Protein AF-C5M0J7-F1 (afdb_monomer_lite)

Radius of gyration: 21.16 Å; chains: 1; bounding box: 57×28×59 Å

pLDDT: mean 88.26, std 11.19, range [41.38, 97.56]

Foldseek 3Di:
DVPDDAPQFADPVNLVVLLVLLVVLEDPAAAEAQPDLAFLLRVLVCLCPSDPPDALSSSLSNNCVRHDVVVSCVLCPPPDDFHRGRVSSVVVSVSSSVSSNVRGLDPSSLVSLVVCQQPQAADPPHDPVRSLVSNVVSCVRCVSSVHDDFPLNSLVSSLVRYPDPVVNVVSVVVSPDPVDDRD

Secondary structure (DSSP, 8-state):
-TTS--TTBPPHHHHHHHHHHHHHT--SS-B-GGG-SS-HHHHHHHHHHTTTTS-HHHHHHHHHHSB-HHHHHHHTTT-PPPPSBHHHHHHHHHHHHHHHHHHHSSHHHHHHHHHHHHT----TT--HHHHHHHHHHHHHHHHHTT----HHHHHHHHHHH-S-HHHHHHHHHHHS-TTS---

Structure (mmCIF, N/CA/C/O backbone):
data_AF-C5M0J7-F1
#
_entry.id   AF-C5M0J7-F1
#
loop_
_atom_site.group_PDB
_atom_site.id
_atom_site.type_symbol
_atom_site.label_atom_id
_atom_site.label_alt_id
_atom_site.label_comp_id
_atom_site.label_asym_id
_atom_site.label_entity_id
_atom_site.label_seq_id
_atom_site.pdbx_PDB_ins_code
_atom_site.Cartn_x
_atom_site.Cartn_y
_atom_site.Cartn_z
_atom_site.occupancy
_atom_site.B_iso_or_equiv
_atom_site.auth_seq_id
_atom_site.auth_comp_id
_atom_site.auth_asym_id
_atom_site.auth_atom_id
_atom_site.pdbx_PDB_model_num
ATOM 1 N N . CYS A 1 1 ? 15.157 0.452 -27.454 1.00 51.25 1 CYS A N 1
ATOM 2 C CA . CYS A 1 1 ? 14.884 -0.564 -26.428 1.00 51.25 1 CYS A CA 1
ATOM 3 C C . CYS A 1 1 ? 15.416 -1.893 -26.930 1.00 51.25 1 CYS A C 1
ATOM 5 O O . CYS A 1 1 ? 14.940 -2.308 -27.979 1.00 51.25 1 CYS A O 1
ATOM 7 N N . LYS A 1 2 ? 16.475 -2.407 -26.270 1.00 53.19 2 LYS A N 1
ATOM 8 C CA . LYS A 1 2 ? 17.449 -3.490 -26.601 1.00 53.19 2 LYS A CA 1
ATOM 9 C C . LYS A 1 2 ? 17.877 -3.719 -28.073 1.00 53.19 2 LYS A C 1
ATOM 11 O O . LYS A 1 2 ? 19.031 -4.051 -28.289 1.00 53.19 2 LYS A O 1
ATOM 16 N N . SER A 1 3 ? 17.039 -3.456 -29.072 1.00 52.75 3 SER A N 1
ATOM 17 C CA . SER A 1 3 ? 17.337 -3.635 -30.503 1.00 52.75 3 SER A CA 1
ATOM 18 C C . SER A 1 3 ? 16.570 -2.708 -31.469 1.00 52.75 3 SER A C 1
ATOM 20 O O . SER A 1 3 ? 16.829 -2.748 -32.666 1.00 52.75 3 SER A O 1
ATOM 22 N N . LYS A 1 4 ? 15.658 -1.836 -31.000 1.00 52.03 4 LYS A N 1
ATOM 23 C CA . LYS A 1 4 ? 14.956 -0.845 -31.854 1.00 52.03 4 LYS A CA 1
ATOM 24 C C . LYS A 1 4 ? 15.119 0.598 -31.359 1.00 52.03 4 LYS A C 1
ATOM 26 O O . LYS A 1 4 ? 15.189 0.796 -30.137 1.00 52.03 4 LYS A O 1
ATOM 31 N N . PRO A 1 5 ? 15.146 1.612 -32.249 1.00 55.34 5 PRO A N 1
ATOM 32 C CA . PRO A 1 5 ? 15.083 3.013 -31.843 1.00 55.34 5 PRO A CA 1
ATOM 33 C C . PRO A 1 5 ? 13.805 3.242 -31.029 1.00 55.34 5 PRO A C 1
ATOM 35 O O . PRO A 1 5 ? 12.693 3.026 -31.501 1.00 55.34 5 PRO A O 1
ATOM 38 N N . CYS A 1 6 ? 13.983 3.601 -29.758 1.00 64.50 6 CYS A N 1
ATOM 39 C CA . CYS A 1 6 ? 12.882 3.893 -28.849 1.00 64.50 6 CYS A CA 1
ATOM 40 C C . CYS A 1 6 ? 12.667 5.399 -28.866 1.00 64.50 6 CYS A C 1
ATOM 42 O O . CYS A 1 6 ? 13.540 6.126 -28.395 1.00 64.50 6 CYS A O 1
ATOM 44 N N . LYS A 1 7 ? 11.520 5.856 -29.379 1.00 63.78 7 LYS A N 1
ATOM 45 C CA . LYS A 1 7 ? 11.122 7.271 -29.289 1.00 63.78 7 LYS A CA 1
ATOM 46 C C . LYS A 1 7 ? 11.031 7.751 -27.829 1.00 63.78 7 LYS A C 1
ATOM 48 O O . LYS A 1 7 ? 11.205 8.930 -27.575 1.00 63.78 7 LYS A O 1
ATOM 53 N N . SER A 1 8 ? 10.864 6.821 -26.885 1.00 78.62 8 SER A N 1
ATOM 54 C CA . SER A 1 8 ? 10.755 7.064 -25.439 1.00 78.62 8 SER A CA 1
ATOM 55 C C . SER A 1 8 ? 12.051 6.770 -24.662 1.00 78.62 8 SER A C 1
ATOM 57 O O . SER A 1 8 ? 12.004 6.339 -23.509 1.00 78.62 8 SER A O 1
ATOM 59 N N . LYS A 1 9 ? 13.225 6.902 -25.296 1.00 89.06 9 LYS A N 1
ATOM 60 C CA . LYS A 1 9 ? 14.520 6.685 -24.628 1.00 89.06 9 LYS A CA 1
ATOM 61 C C . LYS A 1 9 ? 14.746 7.765 -23.565 1.00 89.06 9 LYS A C 1
ATOM 63 O O . LYS A 1 9 ? 14.592 8.943 -23.854 1.00 89.06 9 LYS A O 1
ATOM 68 N N . ILE A 1 10 ? 15.177 7.354 -22.377 1.00 91.44 10 ILE A N 1
ATOM 69 C CA . ILE A 1 10 ? 15.497 8.271 -21.277 1.00 91.44 10 ILE A CA 1
ATOM 70 C C . ILE A 1 10 ? 16.943 8.749 -21.461 1.00 91.44 10 ILE A C 1
ATOM 72 O O . ILE A 1 10 ? 17.852 7.923 -21.638 1.00 91.44 10 ILE A O 1
ATOM 76 N N . SER A 1 11 ? 17.170 10.065 -21.453 1.00 92.00 11 SER A N 1
ATOM 77 C CA . SER A 1 11 ? 18.530 10.611 -21.452 1.00 92.00 11 SER A CA 1
ATOM 78 C C . SER A 1 11 ? 19.195 10.399 -20.086 1.00 92.00 11 SER A C 1
ATOM 80 O O . SER A 1 11 ? 18.522 10.167 -19.085 1.00 92.00 11 SER A O 1
ATOM 82 N N . MET A 1 12 ? 20.528 10.465 -20.013 1.00 91.31 12 MET A N 1
ATOM 83 C CA . MET A 1 12 ? 21.206 10.340 -18.713 1.00 91.31 12 MET A CA 1
ATOM 84 C C . MET A 1 12 ? 20.784 11.460 -17.756 1.00 91.31 12 MET A C 1
ATOM 86 O O . MET A 1 12 ? 20.487 11.203 -16.598 1.00 91.31 12 MET A O 1
ATOM 90 N N . LYS A 1 13 ? 20.656 12.679 -18.290 1.00 93.88 13 LYS A N 1
ATOM 91 C CA . LYS A 1 13 ? 20.215 13.852 -17.540 1.00 93.88 13 LYS A CA 1
ATOM 92 C C . LYS A 1 13 ? 18.818 13.655 -16.947 1.00 93.88 13 LYS A C 1
ATOM 94 O O . LYS A 1 13 ? 18.628 13.930 -15.769 1.00 93.88 13 LYS A O 1
ATOM 99 N N . ASP A 1 14 ? 17.864 13.158 -17.734 1.00 93.56 14 ASP A N 1
ATOM 100 C CA . ASP A 1 14 ? 16.489 12.946 -17.254 1.00 93.56 14 ASP A CA 1
ATOM 101 C C . ASP A 1 14 ? 16.439 11.848 -16.187 1.00 93.56 14 ASP A C 1
ATOM 103 O O . ASP A 1 14 ? 15.729 11.973 -15.191 1.00 93.56 14 ASP A O 1
ATOM 107 N N . TYR A 1 15 ? 17.245 10.797 -16.357 1.00 94.69 15 TYR A N 1
ATOM 108 C CA . TYR A 1 15 ? 17.377 9.740 -15.361 1.00 94.69 15 TYR A CA 1
ATOM 109 C C . TYR A 1 15 ? 17.960 10.260 -14.038 1.00 94.69 15 TYR A C 1
ATOM 111 O O . TYR A 1 15 ? 17.441 9.943 -12.968 1.00 94.69 15 TYR A O 1
ATOM 119 N N . ASP A 1 16 ? 19.004 11.088 -14.099 1.00 95.38 16 ASP A N 1
ATOM 120 C CA . ASP A 1 16 ? 19.623 11.684 -12.913 1.00 95.38 16 ASP A CA 1
ATOM 121 C C . ASP A 1 16 ? 18.649 12.633 -12.196 1.00 95.38 16 ASP A C 1
ATOM 123 O O . ASP A 1 16 ? 18.575 12.637 -10.966 1.00 95.38 16 ASP A O 1
ATOM 127 N N . VAL A 1 17 ? 17.842 13.393 -12.947 1.00 94.69 17 VAL A N 1
ATOM 128 C CA . VAL A 1 17 ? 16.758 14.221 -12.394 1.00 94.69 17 VAL A CA 1
ATOM 129 C C . VAL A 1 17 ? 15.730 13.353 -11.666 1.00 94.69 17 VAL A C 1
ATOM 131 O O . VAL A 1 17 ? 15.442 13.621 -10.499 1.00 94.69 17 VAL A O 1
ATOM 134 N N . ALA A 1 18 ? 15.234 12.286 -12.299 1.00 94.38 18 ALA A N 1
ATOM 135 C CA . ALA A 1 18 ? 14.291 11.354 -11.680 1.00 94.38 18 ALA A CA 1
ATOM 136 C C . ALA A 1 18 ? 14.869 10.718 -10.402 1.00 94.38 18 ALA A C 1
ATOM 138 O O . ALA A 1 18 ? 14.205 10.665 -9.367 1.00 94.38 18 ALA A O 1
ATOM 139 N N . SER A 1 19 ? 16.137 10.299 -10.434 1.00 94.31 19 SER A N 1
ATOM 140 C CA . SER A 1 19 ? 16.831 9.733 -9.272 1.00 94.31 19 SER A CA 1
ATOM 141 C C . SER A 1 19 ? 16.971 10.742 -8.129 1.00 94.31 19 SER A C 1
ATOM 143 O O . SER A 1 19 ? 16.778 10.394 -6.962 1.00 94.31 19 SER A O 1
ATOM 145 N N . ASN A 1 20 ? 17.285 12.000 -8.436 1.00 94.12 20 ASN A N 1
ATOM 146 C CA . ASN A 1 20 ? 17.393 13.058 -7.434 1.00 94.12 20 ASN A CA 1
ATOM 147 C C . ASN A 1 20 ? 16.041 13.380 -6.788 1.00 94.12 20 ASN A C 1
ATOM 149 O O . ASN A 1 20 ? 15.985 13.578 -5.575 1.00 94.12 20 ASN A O 1
ATOM 153 N N . ILE A 1 21 ? 14.961 13.409 -7.575 1.00 93.19 21 ILE A N 1
ATOM 154 C CA . ILE A 1 21 ? 13.598 13.605 -7.062 1.00 93.19 21 ILE A CA 1
ATOM 155 C C . ILE A 1 21 ? 13.218 12.446 -6.138 1.00 93.19 21 ILE A C 1
ATOM 157 O O . ILE A 1 21 ? 12.836 12.682 -4.995 1.00 93.19 21 ILE A O 1
ATOM 161 N N . ALA A 1 22 ? 13.403 11.204 -6.595 1.00 92.31 22 ALA A N 1
ATOM 162 C CA . ALA A 1 22 ? 13.120 10.009 -5.803 1.00 92.31 22 ALA A CA 1
ATOM 163 C C . ALA A 1 22 ? 13.833 10.030 -4.439 1.00 92.31 22 ALA A C 1
ATOM 165 O O . ALA A 1 22 ? 13.214 9.728 -3.420 1.00 92.31 22 ALA A O 1
ATOM 166 N N . THR A 1 23 ? 15.096 10.470 -4.419 1.00 88.94 23 THR A N 1
ATOM 167 C CA . THR A 1 23 ? 15.929 10.496 -3.203 1.00 88.94 23 THR A CA 1
ATOM 168 C C . THR A 1 23 ? 15.490 11.562 -2.205 1.00 88.94 23 THR A C 1
ATOM 170 O O . THR A 1 23 ? 15.594 11.354 -1.000 1.00 88.94 23 THR A O 1
ATOM 173 N N . LYS A 1 24 ? 15.008 12.714 -2.682 1.00 88.00 24 LYS A N 1
ATOM 174 C CA . LYS A 1 24 ? 14.600 13.830 -1.814 1.00 88.00 24 LYS A CA 1
ATOM 175 C C . LYS A 1 24 ? 13.236 13.616 -1.161 1.00 88.00 24 LYS A C 1
ATOM 177 O O . LYS A 1 24 ? 13.007 14.145 -0.080 1.00 88.00 24 LYS A O 1
ATOM 182 N N . SER A 1 25 ? 12.354 12.852 -1.796 1.00 82.12 25 SER A N 1
ATOM 183 C CA . SER A 1 25 ? 10.976 12.645 -1.338 1.00 82.12 25 SER A CA 1
ATOM 184 C C . SER A 1 25 ? 10.814 11.386 -0.479 1.00 82.12 25 SER A C 1
ATOM 186 O O . SER A 1 25 ? 9.813 10.691 -0.612 1.00 82.12 25 SER A O 1
ATOM 188 N N . SER A 1 26 ? 11.791 11.029 0.359 1.00 76.62 26 SER A N 1
ATOM 189 C CA . SER A 1 26 ? 11.742 9.783 1.141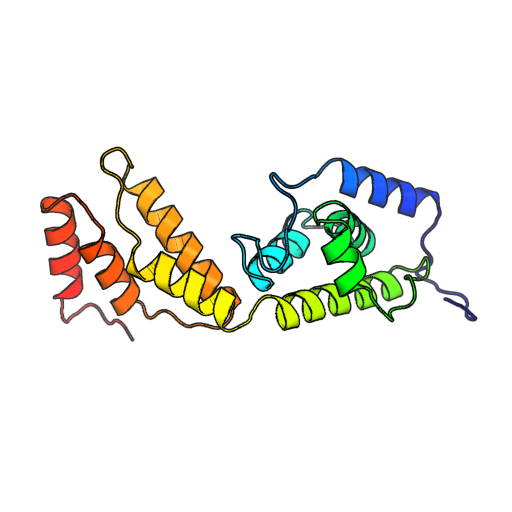 1.00 76.62 26 SER A CA 1
ATOM 190 C C . SER A 1 26 ? 10.516 9.703 2.058 1.00 76.62 26 SER A C 1
ATOM 192 O O . SER A 1 26 ? 10.142 10.679 2.706 1.00 76.62 26 SER A O 1
ATOM 194 N N . SER A 1 27 ? 9.932 8.512 2.143 1.00 79.06 27 SER A N 1
ATOM 195 C CA . SER A 1 27 ? 8.909 8.149 3.120 1.00 79.06 27 SER A CA 1
ATOM 196 C C . SER A 1 27 ? 9.428 8.251 4.557 1.00 79.06 27 SER A C 1
ATOM 198 O O . SER A 1 27 ? 10.633 8.225 4.814 1.00 79.06 27 SER A O 1
ATOM 200 N N . THR A 1 28 ? 8.500 8.337 5.511 1.00 78.62 28 THR A N 1
ATOM 201 C CA . THR A 1 28 ? 8.816 8.360 6.947 1.00 78.62 28 THR A CA 1
ATOM 202 C C . THR A 1 28 ? 9.481 7.062 7.416 1.00 78.62 28 THR A C 1
ATOM 204 O O . THR A 1 28 ? 10.306 7.092 8.326 1.00 78.62 28 THR A O 1
ATOM 207 N N . SER A 1 29 ? 9.149 5.928 6.794 1.00 87.62 29 SER A N 1
ATOM 208 C CA . SER A 1 29 ? 9.723 4.620 7.103 1.00 87.62 29 SER A CA 1
ATOM 209 C C . SER A 1 29 ? 9.767 3.722 5.868 1.00 87.62 29 SER A C 1
ATOM 211 O O . SER A 1 29 ? 8.848 3.695 5.044 1.00 87.62 29 SER A O 1
ATOM 213 N N . LYS A 1 30 ? 10.836 2.930 5.766 1.00 94.12 30 LYS A N 1
ATOM 214 C CA . LYS A 1 30 ? 10.975 1.938 4.699 1.00 94.12 30 LYS A CA 1
ATOM 215 C C . LYS A 1 30 ? 9.939 0.832 4.815 1.00 94.12 30 LYS A C 1
ATOM 217 O O . LYS A 1 30 ? 9.579 0.448 5.920 1.00 94.12 30 LYS A O 1
ATOM 222 N N . PHE A 1 31 ? 9.549 0.288 3.668 1.00 95.75 31 PHE A N 1
ATOM 223 C CA . PHE A 1 31 ? 8.730 -0.911 3.600 1.00 95.75 31 PHE A CA 1
ATOM 224 C C . PHE A 1 31 ? 9.520 -2.162 4.002 1.00 95.75 31 PHE A C 1
ATOM 226 O O . PHE A 1 31 ? 10.561 -2.456 3.399 1.00 95.75 31 PHE A O 1
ATOM 233 N N . LEU A 1 32 ? 9.022 -2.881 5.007 1.00 95.94 32 LEU A N 1
ATOM 234 C CA . LEU A 1 32 ? 9.676 -4.035 5.634 1.00 95.94 32 LEU A CA 1
ATOM 235 C C . LEU A 1 32 ? 9.175 -5.395 5.122 1.00 95.94 32 LEU A C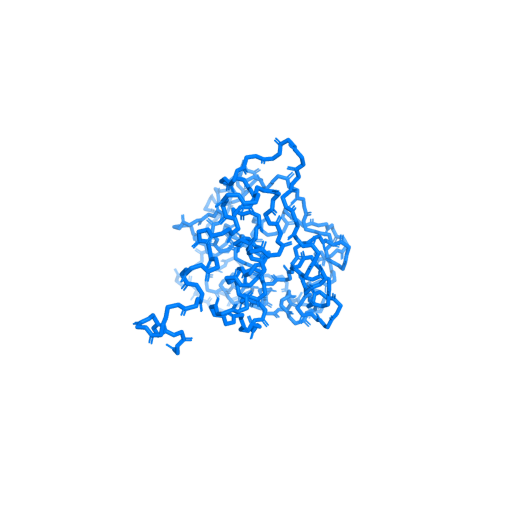 1
ATOM 237 O O . LEU A 1 32 ? 9.721 -6.423 5.508 1.00 95.94 32 LEU A O 1
ATOM 241 N N . GLY A 1 33 ? 8.198 -5.423 4.211 1.00 94.19 33 GLY A N 1
ATOM 242 C CA . GLY A 1 33 ? 7.633 -6.675 3.710 1.00 94.19 33 GLY A CA 1
ATOM 243 C C . GLY A 1 33 ? 6.677 -7.308 4.718 1.00 94.19 33 GLY A C 1
ATOM 244 O O . GLY A 1 33 ? 5.722 -6.667 5.134 1.00 94.19 33 GLY A O 1
ATOM 245 N N . GLU A 1 34 ? 6.911 -8.567 5.088 1.00 91.19 34 GLU A N 1
ATOM 246 C CA . GLU A 1 34 ? 6.039 -9.337 5.990 1.00 91.19 34 GLU A CA 1
ATOM 247 C C . GLU A 1 34 ? 5.948 -8.743 7.407 1.00 91.19 34 GLU A C 1
ATOM 249 O O . GLU A 1 34 ? 4.935 -8.906 8.092 1.00 91.19 34 GLU A O 1
ATOM 254 N N . ASP A 1 35 ? 7.007 -8.045 7.818 1.00 91.44 35 ASP A N 1
ATOM 255 C CA . ASP A 1 35 ? 7.119 -7.384 9.118 1.00 91.44 35 ASP A CA 1
ATOM 256 C C . ASP A 1 35 ? 6.620 -5.926 9.086 1.00 91.44 35 ASP A C 1
ATOM 258 O O . ASP A 1 35 ? 6.730 -5.216 10.085 1.00 91.44 35 ASP A O 1
ATOM 262 N N . ASP A 1 36 ? 6.115 -5.441 7.944 1.00 92.31 36 ASP A N 1
ATOM 263 C CA . ASP A 1 36 ? 5.581 -4.083 7.845 1.00 92.31 36 ASP A CA 1
ATOM 264 C C . ASP A 1 36 ? 4.173 -3.994 8.440 1.00 92.31 36 ASP A C 1
ATOM 266 O O . ASP A 1 36 ? 3.368 -4.924 8.372 1.00 92.31 36 ASP A O 1
ATOM 270 N N . ASP A 1 37 ? 3.866 -2.832 9.008 1.00 87.62 37 ASP A N 1
ATOM 271 C CA . ASP A 1 37 ? 2.532 -2.537 9.517 1.00 87.62 37 ASP A CA 1
ATOM 272 C C . ASP A 1 37 ? 1.503 -2.317 8.407 1.00 87.62 37 ASP A C 1
ATOM 274 O O . ASP A 1 37 ? 0.308 -2.480 8.670 1.00 87.62 37 ASP A O 1
ATOM 278 N N . ARG A 1 38 ? 1.968 -1.905 7.219 1.00 90.81 38 ARG A N 1
ATOM 279 C CA . ARG A 1 38 ? 1.170 -1.643 6.021 1.00 90.81 38 ARG A CA 1
ATOM 280 C C . ARG A 1 38 ? 1.029 -2.910 5.189 1.00 90.81 38 ARG A C 1
ATOM 282 O O . ARG A 1 38 ? 2.008 -3.610 4.934 1.00 90.81 38 ARG A O 1
ATOM 289 N N . SER A 1 39 ? -0.154 -3.116 4.628 1.00 93.75 39 SER A N 1
ATOM 290 C CA . SER A 1 39 ? -0.362 -4.080 3.548 1.00 93.75 39 SER A CA 1
ATOM 291 C C . SER A 1 39 ? 0.408 -3.723 2.270 1.00 93.75 39 SER A C 1
ATOM 293 O O . SER A 1 39 ? 0.820 -2.574 2.039 1.00 93.75 39 SER A O 1
ATOM 295 N N . GLY A 1 40 ? 0.551 -4.709 1.382 1.00 95.88 40 GLY A N 1
ATOM 296 C CA . GLY A 1 40 ? 1.131 -4.507 0.058 1.00 95.88 40 GLY A CA 1
ATOM 297 C C . GLY A 1 40 ? 0.392 -3.437 -0.743 1.00 95.88 40 GLY A C 1
ATOM 298 O O . GLY A 1 40 ? 1.018 -2.562 -1.342 1.00 95.88 40 GLY A O 1
ATOM 299 N N . SER A 1 41 ? -0.936 -3.457 -0.731 1.00 94.94 41 SER A N 1
ATOM 300 C CA . SER A 1 41 ? -1.755 -2.483 -1.445 1.00 94.94 41 SER A CA 1
ATOM 301 C C . SER A 1 41 ? -1.673 -1.078 -0.853 1.00 94.94 41 SER A C 1
ATOM 303 O O . SER A 1 41 ? -1.643 -0.112 -1.624 1.00 94.94 41 SER A O 1
ATOM 305 N N . THR A 1 42 ? -1.550 -0.940 0.471 1.00 94.25 42 THR A N 1
ATOM 306 C CA . THR A 1 42 ? -1.267 0.353 1.113 1.00 94.25 42 THR A CA 1
ATOM 307 C C . THR A 1 42 ? 0.063 0.911 0.617 1.00 94.25 42 THR A C 1
ATOM 309 O O . THR A 1 42 ? 0.114 2.043 0.127 1.00 94.25 42 THR A O 1
ATOM 312 N N . PHE A 1 43 ? 1.125 0.102 0.624 1.00 95.25 43 PHE A N 1
ATOM 313 C CA . PHE A 1 43 ? 2.426 0.547 0.132 1.00 95.25 43 PHE A CA 1
ATOM 314 C C . PHE A 1 43 ? 2.422 0.843 -1.378 1.00 95.25 43 PHE A C 1
ATOM 316 O O . PHE A 1 43 ? 3.026 1.817 -1.826 1.00 95.25 43 PHE A O 1
ATOM 323 N N . VAL A 1 44 ? 1.681 0.082 -2.190 1.00 95.56 44 VAL A N 1
ATOM 324 C CA . VAL A 1 44 ? 1.508 0.413 -3.614 1.00 95.56 44 VAL A CA 1
ATOM 325 C C . VAL A 1 44 ? 0.823 1.765 -3.795 1.00 95.56 44 VAL A C 1
ATOM 327 O O . VAL A 1 44 ? 1.242 2.542 -4.656 1.00 95.56 44 VAL A O 1
ATOM 330 N N . ARG A 1 45 ? -0.193 2.094 -2.992 1.00 93.00 45 ARG A N 1
ATOM 331 C CA . ARG A 1 45 ? -0.781 3.438 -3.030 1.00 93.00 45 ARG A CA 1
ATOM 332 C C . ARG A 1 45 ? 0.230 4.513 -2.673 1.00 93.00 45 ARG A C 1
ATOM 334 O O . ARG A 1 45 ? 0.224 5.550 -3.335 1.00 93.00 45 ARG A O 1
ATOM 341 N N . GLU A 1 46 ? 1.094 4.279 -1.690 1.00 92.69 46 GLU A N 1
ATOM 342 C CA . GLU A 1 46 ? 2.176 5.212 -1.370 1.00 92.69 46 GLU A CA 1
ATOM 343 C C . GLU A 1 46 ? 3.102 5.418 -2.571 1.00 92.69 46 GLU A C 1
ATOM 345 O O . GLU A 1 46 ? 3.322 6.560 -2.950 1.00 92.69 46 GLU A O 1
ATOM 350 N N . ILE A 1 47 ? 3.544 4.355 -3.254 1.00 93.38 47 ILE A N 1
ATOM 351 C CA . ILE A 1 47 ? 4.362 4.478 -4.478 1.00 93.38 47 ILE A CA 1
ATOM 352 C C . ILE A 1 47 ? 3.664 5.353 -5.529 1.00 93.38 47 ILE A C 1
ATOM 354 O O . ILE A 1 47 ? 4.288 6.211 -6.158 1.00 93.38 47 ILE A O 1
ATOM 358 N N . LEU A 1 48 ? 2.365 5.133 -5.743 1.00 91.25 48 LEU A N 1
ATOM 359 C CA . LEU A 1 48 ? 1.610 5.833 -6.780 1.00 91.25 48 LEU A CA 1
ATOM 360 C C . LEU A 1 48 ? 1.301 7.294 -6.419 1.00 91.25 48 LEU A C 1
ATOM 362 O O . LEU A 1 48 ? 1.210 8.110 -7.343 1.00 91.25 48 LEU A O 1
ATOM 366 N N . SER A 1 49 ? 1.195 7.611 -5.122 1.00 88.62 49 SER A N 1
ATOM 367 C CA . SER A 1 49 ? 0.774 8.923 -4.600 1.00 88.62 49 SER A CA 1
ATOM 368 C C . SER A 1 49 ? 1.936 9.802 -4.121 1.00 88.62 49 SER A C 1
ATOM 370 O O . SER A 1 49 ? 1.835 11.021 -4.193 1.00 88.62 49 SER A O 1
ATOM 372 N N . ALA A 1 50 ? 3.052 9.222 -3.661 1.00 78.50 50 ALA A N 1
ATOM 373 C CA . ALA A 1 50 ? 4.189 9.954 -3.084 1.00 78.50 50 ALA A CA 1
ATOM 374 C C . ALA A 1 50 ? 4.798 10.978 -4.051 1.00 78.50 50 ALA A C 1
ATOM 376 O O . ALA A 1 50 ? 5.412 11.955 -3.632 1.00 78.50 50 ALA A O 1
ATOM 377 N N . LEU A 1 51 ? 4.626 10.735 -5.349 1.00 82.12 51 LEU A N 1
ATOM 378 C CA . LEU A 1 51 ? 5.097 11.577 -6.437 1.00 82.12 51 LEU A CA 1
ATOM 379 C C . LEU A 1 51 ? 3.987 11.726 -7.482 1.00 82.12 51 LEU A C 1
ATOM 381 O O . LEU A 1 51 ? 4.177 11.433 -8.666 1.00 82.12 51 LEU A O 1
ATOM 385 N N . GLU A 1 52 ? 2.788 12.098 -7.034 1.00 85.75 52 GLU A N 1
ATOM 386 C CA . GLU A 1 52 ? 1.682 12.425 -7.933 1.00 85.75 52 GLU A CA 1
ATOM 387 C C . GLU A 1 52 ? 2.138 13.448 -8.994 1.00 85.75 52 GLU A C 1
ATOM 389 O O . GLU A 1 52 ? 2.855 14.400 -8.698 1.00 85.75 52 GLU A O 1
ATOM 394 N N . GLY A 1 53 ? 1.805 13.192 -10.263 1.00 85.88 53 GLY A N 1
ATOM 395 C CA . GLY A 1 53 ? 2.273 13.986 -11.408 1.00 85.88 53 GLY A CA 1
ATOM 396 C C . GLY A 1 53 ? 3.658 13.624 -11.973 1.00 85.88 53 GLY A C 1
ATOM 397 O O . GLY A 1 53 ? 3.968 14.042 -13.087 1.00 85.88 53 GLY A O 1
ATOM 398 N N . HIS A 1 54 ? 4.475 12.819 -11.283 1.00 91.75 54 HIS A N 1
ATOM 399 C CA . HIS A 1 54 ? 5.759 12.343 -11.819 1.00 91.75 54 HIS A CA 1
ATOM 400 C C . HIS A 1 54 ? 5.634 11.053 -12.643 1.00 91.75 54 HIS A C 1
ATOM 402 O O . HIS A 1 54 ? 4.683 10.279 -12.502 1.00 91.75 54 HIS A O 1
ATOM 408 N N . ASP A 1 55 ? 6.640 10.805 -13.486 1.00 92.25 55 ASP A N 1
ATOM 409 C CA . ASP A 1 55 ? 6.711 9.633 -14.359 1.00 92.25 55 ASP A CA 1
ATOM 410 C C . ASP A 1 55 ? 6.988 8.310 -13.613 1.00 92.25 55 ASP A C 1
ATOM 412 O O . ASP A 1 55 ? 7.396 8.265 -12.446 1.00 92.25 55 ASP A O 1
ATOM 416 N N . ALA A 1 56 ? 6.784 7.195 -14.322 1.00 93.81 56 ALA A N 1
ATOM 417 C CA . ALA A 1 56 ? 7.007 5.854 -13.788 1.00 93.81 56 ALA A CA 1
ATOM 418 C C . ALA A 1 56 ? 8.472 5.581 -13.410 1.00 93.81 56 ALA A C 1
ATOM 420 O O . ALA A 1 56 ? 8.730 4.781 -12.512 1.00 93.81 56 ALA A O 1
ATOM 421 N N . VAL A 1 57 ? 9.434 6.248 -14.058 1.00 95.25 57 VAL A N 1
ATOM 422 C CA . VAL A 1 57 ? 10.866 6.104 -13.749 1.00 95.25 57 VAL A CA 1
ATOM 423 C C . VAL A 1 57 ? 11.117 6.598 -12.332 1.00 95.25 57 VAL A C 1
ATOM 425 O O . VAL A 1 57 ? 11.681 5.882 -11.507 1.00 95.25 57 VAL A O 1
ATOM 428 N N . THR A 1 58 ? 10.627 7.796 -12.031 1.00 95.31 58 THR A N 1
ATOM 429 C CA . THR A 1 58 ? 10.763 8.448 -10.732 1.00 95.31 58 THR A CA 1
ATOM 430 C C . THR A 1 58 ? 10.074 7.624 -9.645 1.00 95.31 58 THR A C 1
ATOM 432 O O . THR A 1 58 ? 10.692 7.327 -8.624 1.00 95.31 58 THR A O 1
ATOM 435 N N . LYS A 1 59 ? 8.839 7.158 -9.884 1.00 95.81 59 LYS A N 1
ATOM 436 C CA . LYS A 1 59 ? 8.095 6.307 -8.935 1.00 95.81 59 LYS A CA 1
ATOM 437 C C . LYS A 1 59 ? 8.777 4.960 -8.681 1.00 95.81 59 LYS A C 1
ATOM 439 O O . LYS A 1 59 ? 8.868 4.522 -7.537 1.00 95.81 59 LYS A O 1
ATOM 444 N N . TYR A 1 60 ? 9.314 4.319 -9.719 1.00 95.75 60 TYR A N 1
ATOM 445 C CA . TYR A 1 60 ? 10.053 3.061 -9.584 1.00 95.75 60 TYR A CA 1
ATOM 446 C C . TYR A 1 60 ? 11.343 3.235 -8.768 1.00 95.75 60 TYR A C 1
ATOM 448 O O . TYR A 1 60 ? 11.657 2.417 -7.901 1.00 95.75 60 TYR A O 1
ATOM 456 N N . LEU A 1 61 ? 12.093 4.314 -9.017 1.00 95.44 61 LEU A N 1
ATOM 457 C CA . LEU A 1 61 ? 13.300 4.638 -8.252 1.00 95.44 61 LEU A CA 1
ATOM 458 C C . LEU A 1 61 ? 12.972 4.988 -6.799 1.00 95.44 61 LEU A C 1
ATOM 460 O O . LEU A 1 61 ? 13.681 4.544 -5.896 1.00 95.44 61 LEU A O 1
ATOM 464 N N . TRP A 1 62 ? 11.878 5.711 -6.571 1.00 96.06 62 TRP A N 1
ATOM 465 C CA . TRP A 1 62 ? 11.376 6.008 -5.235 1.00 96.06 62 TRP A CA 1
ATOM 466 C C . TRP A 1 62 ? 11.033 4.727 -4.474 1.00 96.06 62 TRP A C 1
ATOM 468 O O . TRP A 1 62 ? 11.502 4.541 -3.352 1.00 96.06 62 TRP A O 1
ATOM 478 N N . ALA A 1 63 ? 10.306 3.795 -5.101 1.00 95.75 63 ALA A N 1
ATOM 479 C CA . ALA A 1 63 ? 9.953 2.514 -4.489 1.00 95.75 63 ALA A CA 1
ATOM 480 C C . ALA A 1 63 ? 11.200 1.716 -4.077 1.00 95.75 63 ALA A C 1
ATOM 482 O O . ALA A 1 63 ? 11.261 1.178 -2.974 1.00 95.75 63 ALA A O 1
ATOM 483 N N . LYS A 1 64 ? 12.233 1.701 -4.930 1.00 95.62 64 LYS A N 1
ATOM 484 C CA . LYS A 1 64 ? 13.518 1.048 -4.639 1.00 95.62 64 LYS A CA 1
ATOM 485 C C . LYS A 1 64 ? 14.221 1.618 -3.405 1.00 95.62 64 LYS A C 1
ATOM 487 O O . LYS A 1 64 ? 14.899 0.881 -2.694 1.00 95.62 64 LYS A O 1
ATOM 492 N N . GLN A 1 65 ? 14.126 2.924 -3.184 1.00 94.19 65 GLN A N 1
ATOM 493 C CA . GLN A 1 65 ? 14.797 3.602 -2.072 1.00 94.19 65 GLN A CA 1
ATOM 494 C C . GLN A 1 65 ? 14.020 3.495 -0.757 1.00 94.19 65 GLN A C 1
ATOM 496 O O . GLN A 1 65 ? 14.628 3.456 0.312 1.00 94.19 65 GLN A O 1
ATOM 501 N N . ASN A 1 66 ? 12.692 3.403 -0.842 1.00 95.31 66 ASN A N 1
ATOM 502 C CA . ASN A 1 66 ? 11.776 3.388 0.299 1.00 95.31 66 ASN A CA 1
ATOM 503 C C . ASN A 1 66 ? 11.386 1.976 0.743 1.00 95.31 66 ASN A C 1
ATOM 505 O O . ASN A 1 66 ? 10.345 1.766 1.355 1.00 95.31 66 ASN A O 1
ATOM 509 N N . MET A 1 67 ? 12.239 1.001 0.455 1.00 94.81 67 MET A N 1
ATOM 510 C CA . MET A 1 67 ? 12.031 -0.396 0.792 1.00 94.81 67 MET A CA 1
ATOM 511 C C . MET A 1 67 ? 13.316 -0.991 1.352 1.00 94.81 67 MET A C 1
ATOM 513 O O . MET A 1 67 ? 14.426 -0.570 1.003 1.00 94.81 67 MET A O 1
ATOM 517 N N . GLU A 1 68 ? 13.181 -1.979 2.231 1.00 96.50 68 GLU A N 1
ATOM 518 C CA . GLU A 1 68 ? 14.334 -2.730 2.694 1.00 96.50 68 GLU A CA 1
ATOM 519 C C . GLU A 1 68 ? 15.029 -3.499 1.567 1.00 96.50 68 GLU A C 1
ATOM 521 O O . GLU A 1 68 ? 14.410 -3.991 0.620 1.00 96.50 68 GLU A O 1
ATOM 526 N N . LYS A 1 69 ? 16.362 -3.586 1.649 1.00 95.88 69 LYS A N 1
ATOM 527 C CA . LYS A 1 69 ? 17.180 -4.101 0.535 1.00 95.88 69 LYS A CA 1
ATOM 528 C C . LYS A 1 69 ? 16.879 -5.571 0.238 1.00 95.88 69 LYS A C 1
ATOM 530 O O . LYS A 1 69 ? 16.864 -5.966 -0.928 1.00 95.88 69 LYS A O 1
ATOM 535 N N . SER A 1 70 ? 16.650 -6.364 1.284 1.00 96.56 70 SER A N 1
ATOM 536 C CA . SER A 1 70 ? 16.271 -7.779 1.188 1.00 96.56 70 SER A CA 1
ATOM 537 C C . SER A 1 70 ? 14.914 -7.952 0.504 1.00 96.56 70 SER A C 1
ATOM 539 O O . SER A 1 70 ? 14.778 -8.795 -0.384 1.00 96.56 70 SER A O 1
ATOM 541 N N . ILE A 1 71 ? 13.943 -7.107 0.854 1.00 97.50 71 ILE A N 1
ATOM 542 C CA . ILE A 1 71 ? 12.595 -7.102 0.278 1.00 97.50 71 ILE A CA 1
ATOM 543 C C . ILE A 1 71 ? 12.641 -6.697 -1.194 1.00 97.50 71 ILE A C 1
ATOM 545 O O . ILE A 1 71 ? 12.091 -7.396 -2.046 1.00 97.50 71 ILE A O 1
ATOM 549 N N . TRP A 1 72 ? 13.390 -5.641 -1.526 1.00 97.31 72 TRP A N 1
ATOM 550 C CA . TRP A 1 72 ? 13.603 -5.239 -2.915 1.00 97.31 72 TRP A CA 1
ATOM 551 C C . TRP A 1 72 ? 14.183 -6.390 -3.739 1.00 97.31 72 TRP A C 1
ATOM 553 O O . TRP A 1 72 ? 13.634 -6.746 -4.780 1.00 97.31 72 TRP A O 1
ATOM 563 N N . ALA A 1 73 ? 15.258 -7.020 -3.251 1.00 96.00 73 ALA A N 1
ATOM 564 C CA . ALA A 1 73 ? 15.895 -8.149 -3.924 1.00 96.00 73 ALA A CA 1
ATOM 565 C C . ALA A 1 73 ? 14.935 -9.333 -4.129 1.00 96.00 73 ALA A C 1
ATOM 567 O O . ALA A 1 73 ? 14.978 -9.973 -5.182 1.00 96.00 73 ALA A O 1
ATOM 568 N N . LYS A 1 74 ? 14.049 -9.602 -3.161 1.00 96.00 74 LYS A N 1
ATOM 569 C CA . LYS A 1 74 ? 12.999 -10.624 -3.267 1.00 96.00 74 LYS A CA 1
ATOM 570 C C . LYS A 1 74 ? 11.998 -10.292 -4.376 1.00 96.00 74 LYS A C 1
ATOM 572 O O . LYS A 1 74 ? 11.713 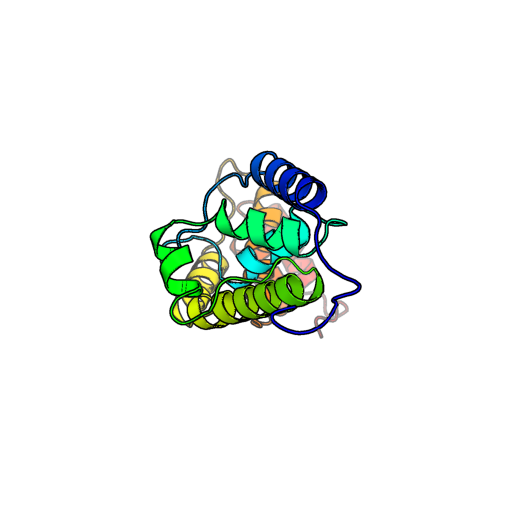-11.159 -5.198 1.00 96.00 74 LYS A O 1
ATOM 577 N N . LEU A 1 75 ? 11.516 -9.050 -4.441 1.00 96.12 75 LEU A N 1
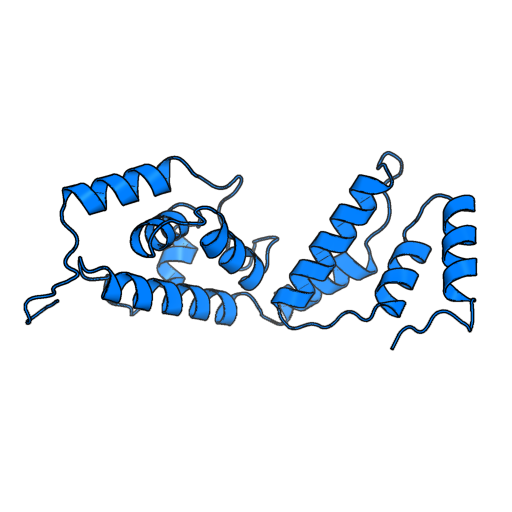ATOM 578 C CA . LEU A 1 75 ? 10.506 -8.611 -5.413 1.00 96.12 75 LEU A CA 1
ATOM 579 C C . LEU A 1 75 ? 11.008 -8.599 -6.857 1.00 96.12 75 LEU A C 1
ATOM 581 O O . LEU A 1 75 ? 10.263 -8.958 -7.767 1.00 96.12 75 LEU A O 1
ATOM 585 N N . ILE A 1 76 ? 12.266 -8.214 -7.082 1.00 94.69 76 ILE A N 1
ATOM 586 C CA . ILE A 1 76 ? 12.847 -8.182 -8.433 1.00 94.69 76 ILE A CA 1
ATOM 587 C C . ILE A 1 76 ? 13.532 -9.497 -8.832 1.00 94.69 76 ILE A C 1
ATOM 589 O O . ILE A 1 76 ? 14.096 -9.585 -9.925 1.00 94.69 76 ILE A O 1
ATOM 593 N N . LYS A 1 77 ? 13.503 -10.534 -7.983 1.00 93.56 77 LYS A N 1
ATOM 594 C CA . LYS A 1 77 ? 14.169 -11.815 -8.256 1.00 93.56 77 LYS A CA 1
ATOM 595 C C . LYS A 1 77 ? 13.683 -12.410 -9.582 1.00 93.56 77 LYS A C 1
ATOM 597 O O . LYS A 1 77 ? 12.486 -12.499 -9.841 1.00 93.56 77 LYS A O 1
ATOM 602 N N . GLY A 1 78 ? 14.628 -12.816 -10.434 1.00 90.25 78 GLY A N 1
ATOM 603 C CA . GLY A 1 78 ? 14.322 -13.378 -11.756 1.00 90.25 78 GLY A CA 1
ATOM 604 C C . GLY A 1 78 ? 13.759 -12.364 -12.760 1.00 90.25 78 GLY A C 1
ATOM 605 O O . GLY A 1 78 ? 13.203 -12.757 -13.784 1.00 90.25 78 GLY A O 1
ATOM 606 N N . THR A 1 79 ? 13.875 -11.066 -12.477 1.00 90.75 79 THR A N 1
ATOM 607 C CA . THR A 1 79 ? 13.460 -9.988 -13.376 1.00 90.75 79 THR A CA 1
ATOM 608 C C . THR A 1 79 ? 14.699 -9.311 -13.945 1.00 90.75 79 THR A C 1
ATOM 610 O O . THR A 1 79 ? 15.605 -8.943 -13.198 1.00 90.75 79 THR A O 1
ATOM 613 N N . GLU A 1 80 ? 14.758 -9.143 -15.266 1.00 91.81 80 GLU A N 1
ATOM 614 C CA . GLU A 1 80 ? 15.809 -8.321 -15.866 1.00 91.81 80 GLU A CA 1
ATOM 615 C C . GLU A 1 80 ? 15.661 -6.857 -15.416 1.00 91.81 80 GLU A C 1
ATOM 617 O O . GLU A 1 80 ? 14.537 -6.391 -15.222 1.00 91.81 80 GLU A O 1
ATOM 622 N N . PRO A 1 81 ? 16.760 -6.102 -15.258 1.00 90.12 81 PRO A N 1
ATOM 623 C CA . PRO A 1 81 ? 16.670 -4.673 -14.991 1.00 90.12 81 PRO A CA 1
ATOM 624 C C . PRO A 1 81 ? 15.977 -3.916 -16.138 1.00 90.12 81 PRO A C 1
ATOM 626 O O . PRO A 1 81 ? 16.220 -4.251 -17.304 1.00 90.12 81 PRO A O 1
ATOM 629 N N . PRO A 1 82 ? 15.203 -2.855 -15.831 1.00 91.69 82 PRO A N 1
ATOM 630 C CA . PRO A 1 82 ? 14.604 -2.004 -16.851 1.00 91.69 82 PRO A CA 1
ATOM 631 C C . PRO A 1 82 ? 15.673 -1.417 -17.773 1.00 91.69 82 PRO A C 1
ATOM 633 O O . PRO A 1 82 ? 16.735 -0.953 -17.345 1.00 91.69 82 PRO A O 1
ATOM 636 N N . THR A 1 83 ? 15.375 -1.391 -19.064 1.00 89.69 83 THR A N 1
ATOM 637 C CA . THR A 1 83 ? 16.132 -0.613 -20.040 1.00 89.69 83 THR A CA 1
ATOM 638 C C . THR A 1 83 ? 15.841 0.879 -19.850 1.00 89.69 83 THR A C 1
ATOM 640 O O . THR A 1 83 ? 14.795 1.255 -19.329 1.00 89.69 83 THR A O 1
ATOM 643 N N . ARG A 1 84 ? 16.752 1.769 -20.281 1.00 86.94 84 ARG A N 1
ATOM 644 C CA . ARG A 1 84 ? 16.569 3.238 -20.191 1.00 86.94 84 ARG A CA 1
ATOM 645 C C . ARG A 1 84 ? 15.490 3.751 -21.160 1.00 86.94 84 ARG A C 1
ATOM 647 O O . ARG A 1 84 ? 15.789 4.404 -22.162 1.00 86.94 84 ARG A O 1
ATOM 654 N N . CYS A 1 85 ? 14.240 3.406 -20.888 1.00 91.62 85 CYS A N 1
ATOM 655 C CA . CYS A 1 85 ? 13.056 3.748 -21.660 1.00 91.62 85 CYS A CA 1
ATOM 656 C C . CYS A 1 85 ? 11.849 3.921 -20.741 1.00 91.62 85 CYS A C 1
ATOM 658 O O . CYS A 1 85 ? 11.570 3.030 -19.944 1.00 91.62 85 CYS A O 1
ATOM 660 N N . TYR A 1 86 ? 11.093 5.005 -20.922 1.00 89.44 86 TYR A N 1
ATOM 661 C CA . TYR A 1 86 ? 9.899 5.287 -20.121 1.00 89.44 86 TYR A CA 1
ATOM 662 C C . TYR A 1 86 ? 8.887 4.130 -20.139 1.00 89.44 86 TYR A C 1
ATOM 664 O O . TYR A 1 86 ? 8.489 3.657 -19.082 1.00 89.44 86 TYR A O 1
ATOM 672 N N . VAL A 1 87 ? 8.584 3.583 -21.322 1.00 91.44 87 VAL A N 1
ATOM 673 C CA . VAL A 1 87 ? 7.629 2.467 -21.490 1.00 91.44 87 VAL A CA 1
ATOM 674 C C . VAL A 1 87 ? 8.087 1.190 -20.776 1.00 91.44 87 VAL A C 1
ATOM 676 O O . VAL A 1 87 ? 7.275 0.379 -20.341 1.00 91.44 87 VAL A O 1
ATOM 679 N N . ASP A 1 88 ? 9.397 0.969 -20.683 1.00 92.56 88 ASP A N 1
ATOM 680 C CA . ASP A 1 88 ? 9.923 -0.214 -20.001 1.00 92.56 88 ASP A CA 1
ATOM 681 C C . ASP A 1 88 ? 9.832 -0.045 -18.480 1.00 92.56 88 ASP A C 1
ATOM 683 O O . ASP A 1 88 ? 9.422 -0.962 -17.772 1.00 92.56 88 ASP A O 1
ATOM 687 N N . TYR A 1 89 ? 10.117 1.160 -17.980 1.00 94.69 89 TYR A N 1
ATOM 688 C CA . TYR A 1 89 ? 9.909 1.508 -16.575 1.00 94.69 89 TYR A CA 1
ATOM 689 C C . TYR A 1 89 ? 8.440 1.429 -16.151 1.00 94.69 89 TYR A C 1
ATOM 691 O O . TYR A 1 89 ? 8.181 0.947 -15.055 1.00 94.69 89 TYR A O 1
ATOM 699 N N . GLU A 1 90 ? 7.489 1.824 -17.002 1.00 94.38 90 GLU A N 1
ATOM 700 C CA . GLU A 1 90 ? 6.049 1.637 -16.750 1.00 94.38 90 GLU A CA 1
ATOM 701 C C . GLU A 1 90 ? 5.715 0.159 -16.524 1.00 94.38 90 GLU A C 1
ATOM 703 O O . GLU A 1 90 ? 5.191 -0.205 -15.474 1.00 94.38 90 GLU A O 1
ATOM 708 N N . LYS A 1 91 ? 6.142 -0.725 -17.436 1.00 94.69 91 LYS A N 1
ATOM 709 C CA . LYS A 1 91 ? 5.934 -2.176 -17.293 1.00 94.69 91 LYS A CA 1
ATOM 710 C C . LYS A 1 91 ? 6.574 -2.741 -16.028 1.00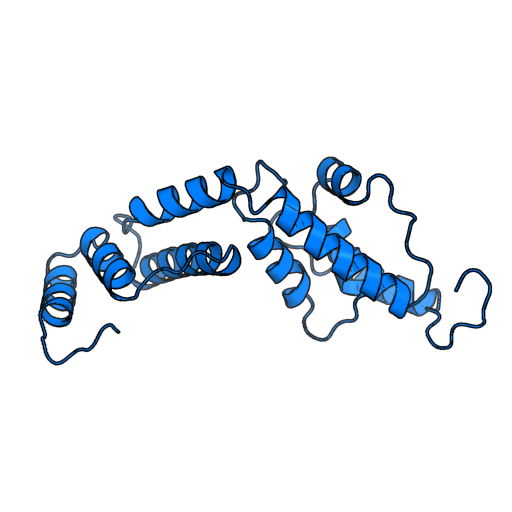 94.69 91 LYS A C 1
ATOM 712 O O . LYS A 1 91 ? 6.004 -3.615 -15.374 1.00 94.69 91 LYS A O 1
ATOM 717 N N . HIS A 1 92 ? 7.775 -2.277 -15.692 1.00 96.31 92 HIS A N 1
ATOM 718 C CA . HIS A 1 92 ? 8.467 -2.707 -14.482 1.00 96.31 92 HIS A CA 1
ATOM 719 C C . HIS A 1 92 ? 7.793 -2.195 -13.208 1.00 96.31 92 HIS A C 1
ATOM 721 O O . HIS A 1 92 ? 7.744 -2.940 -12.229 1.00 96.31 92 HIS A O 1
ATOM 727 N N . LEU A 1 93 ? 7.249 -0.979 -13.218 1.00 96.31 93 LEU A N 1
ATOM 728 C CA . LEU A 1 93 ? 6.466 -0.433 -12.115 1.00 96.31 93 LEU A CA 1
ATOM 729 C C . LEU A 1 93 ? 5.168 -1.222 -11.923 1.00 96.31 93 LEU A C 1
ATOM 731 O O . LEU A 1 93 ? 4.902 -1.673 -10.813 1.00 96.31 93 LEU A O 1
ATOM 735 N N . ASP A 1 94 ? 4.424 -1.492 -12.995 1.00 96.12 94 ASP A N 1
ATOM 736 C CA . ASP A 1 94 ? 3.186 -2.280 -12.936 1.00 96.12 94 ASP A CA 1
ATOM 737 C C . ASP A 1 94 ? 3.439 -3.697 -12.412 1.00 96.12 94 ASP A C 1
ATOM 739 O O . ASP A 1 94 ? 2.716 -4.202 -11.543 1.00 96.12 94 ASP A O 1
ATOM 743 N N . ARG A 1 95 ? 4.513 -4.341 -12.891 1.00 96.75 95 ARG A N 1
ATOM 744 C CA . ARG A 1 95 ? 4.942 -5.656 -12.403 1.00 96.75 95 ARG A CA 1
ATOM 745 C C . ARG A 1 95 ? 5.336 -5.605 -10.931 1.00 96.75 95 ARG A C 1
ATOM 747 O O . ARG A 1 95 ? 4.957 -6.507 -10.183 1.00 96.75 95 ARG A O 1
ATOM 754 N N . LEU A 1 96 ? 6.088 -4.586 -10.516 1.00 97.56 96 LEU A N 1
ATOM 755 C CA . LEU A 1 96 ? 6.481 -4.392 -9.122 1.00 97.56 96 LEU A CA 1
ATOM 756 C C . LEU A 1 96 ? 5.239 -4.259 -8.236 1.00 97.56 96 LEU A C 1
ATOM 758 O O . LEU A 1 96 ? 5.091 -5.037 -7.299 1.00 97.56 96 LEU A O 1
ATOM 762 N N . CYS A 1 97 ? 4.319 -3.353 -8.572 1.00 96.81 97 CYS A N 1
ATOM 763 C CA . CYS A 1 97 ? 3.071 -3.151 -7.839 1.00 96.81 97 CYS A CA 1
ATOM 764 C C . CYS A 1 97 ? 2.242 -4.438 -7.754 1.00 96.81 97 CYS A C 1
ATOM 766 O O . CYS A 1 97 ? 1.764 -4.797 -6.682 1.00 96.81 97 CYS A O 1
ATOM 768 N N . SER A 1 98 ? 2.120 -5.177 -8.857 1.00 96.06 98 SER A N 1
ATOM 769 C CA . SER A 1 98 ? 1.401 -6.458 -8.878 1.00 96.06 98 SER A CA 1
ATOM 770 C C . SER A 1 98 ? 2.068 -7.516 -7.993 1.00 96.06 98 SER A C 1
ATOM 772 O O . SER A 1 98 ? 1.387 -8.267 -7.298 1.00 96.06 98 SER A O 1
ATOM 774 N N . THR A 1 99 ? 3.402 -7.568 -7.987 1.00 96.75 99 THR A N 1
ATOM 775 C CA . THR A 1 99 ? 4.166 -8.528 -7.174 1.00 96.75 99 THR A CA 1
ATOM 776 C C . THR A 1 99 ? 4.092 -8.185 -5.689 1.00 96.75 99 THR A C 1
ATOM 778 O O . THR A 1 99 ? 3.941 -9.092 -4.876 1.00 96.75 99 THR A O 1
ATOM 781 N N . ILE A 1 100 ? 4.142 -6.894 -5.336 1.00 97.19 100 ILE A N 1
ATOM 782 C CA . ILE A 1 100 ? 3.957 -6.422 -3.959 1.00 97.19 100 ILE A CA 1
ATOM 783 C C . ILE A 1 100 ? 2.604 -6.897 -3.433 1.00 97.19 100 ILE A C 1
ATOM 785 O O . ILE A 1 100 ? 2.571 -7.606 -2.434 1.00 97.19 100 ILE A O 1
ATOM 789 N N . ARG A 1 101 ? 1.509 -6.592 -4.141 1.00 95.56 101 ARG A N 1
ATOM 790 C CA . ARG A 1 101 ? 0.162 -7.027 -3.739 1.00 95.56 101 ARG A CA 1
ATOM 791 C C . ARG A 1 101 ? 0.076 -8.540 -3.580 1.00 95.56 101 ARG A C 1
ATOM 793 O O . ARG A 1 101 ? -0.341 -9.035 -2.546 1.00 95.56 101 ARG A O 1
ATOM 800 N N . LYS A 1 102 ? 0.576 -9.292 -4.565 1.00 94.56 102 LYS A N 1
ATOM 801 C CA . LYS A 1 102 ? 0.551 -10.760 -4.530 1.00 94.56 102 LYS A CA 1
ATOM 802 C C . LYS A 1 102 ? 1.252 -11.358 -3.303 1.00 94.56 102 LYS A C 1
ATOM 804 O O . LYS A 1 102 ? 0.841 -12.415 -2.838 1.00 94.56 102 LYS A O 1
ATOM 809 N N . LEU A 1 103 ? 2.347 -10.756 -2.843 1.00 95.25 103 LEU A N 1
ATOM 810 C CA . LEU A 1 103 ? 3.116 -11.285 -1.714 1.00 95.25 103 LEU A CA 1
ATOM 811 C C . LEU A 1 103 ? 2.621 -10.768 -0.361 1.00 95.25 103 LEU A C 1
ATOM 813 O O . LEU A 1 103 ? 2.711 -11.500 0.623 1.00 95.25 103 LEU A O 1
ATOM 817 N N . TYR A 1 104 ? 2.124 -9.532 -0.319 1.00 95.94 104 TYR A N 1
ATOM 818 C CA . TYR A 1 104 ? 1.905 -8.780 0.918 1.00 95.94 104 TYR A CA 1
ATOM 819 C C . TYR A 1 104 ? 0.441 -8.406 1.188 1.00 95.94 104 TYR A C 1
ATOM 821 O O . TYR A 1 104 ? 0.158 -7.862 2.248 1.00 95.94 104 TYR A O 1
ATOM 829 N N . ASP A 1 105 ? -0.488 -8.734 0.287 1.00 94.75 105 ASP A N 1
ATOM 830 C CA . ASP A 1 105 ? -1.936 -8.748 0.552 1.00 94.75 105 ASP A CA 1
ATOM 831 C C . ASP A 1 105 ? -2.390 -10.198 0.772 1.00 94.75 105 ASP A C 1
ATOM 833 O O . ASP A 1 105 ? -3.185 -10.753 0.015 1.00 94.75 105 ASP A O 1
ATOM 837 N N . ASN A 1 106 ? -1.781 -10.855 1.756 1.00 92.19 106 ASN A N 1
ATOM 838 C CA . ASN A 1 106 ? -2.059 -12.246 2.106 1.00 92.19 106 ASN A CA 1
ATOM 839 C C . ASN A 1 106 ? -2.973 -12.336 3.343 1.00 92.19 106 ASN A C 1
ATOM 841 O O . ASN A 1 106 ? -3.253 -11.328 3.993 1.00 92.19 106 ASN A O 1
ATOM 845 N N . ASP A 1 107 ? -3.415 -13.549 3.680 1.00 92.00 107 ASP A N 1
ATOM 846 C CA . ASP A 1 107 ? -4.341 -13.785 4.798 1.00 92.00 107 ASP A CA 1
ATOM 847 C C . ASP A 1 107 ? -3.810 -13.266 6.143 1.00 92.00 107 ASP A C 1
ATOM 849 O O . ASP A 1 107 ? -4.590 -12.814 6.975 1.00 92.00 107 ASP A O 1
ATOM 853 N N . ASP A 1 108 ? -2.490 -13.277 6.357 1.00 91.19 108 ASP A N 1
ATOM 854 C CA . ASP A 1 108 ? -1.877 -12.732 7.572 1.00 91.19 108 ASP A CA 1
ATOM 855 C C . ASP A 1 108 ? -1.990 -11.199 7.623 1.00 91.19 108 ASP A C 1
ATOM 857 O O . ASP A 1 108 ? -2.370 -10.639 8.651 1.00 91.19 108 ASP A O 1
ATOM 861 N N . ALA A 1 109 ? -1.747 -10.508 6.505 1.00 92.19 109 ALA A N 1
ATOM 862 C CA . ALA A 1 109 ? -1.943 -9.060 6.409 1.00 92.19 109 ALA A CA 1
ATOM 863 C C . ALA A 1 109 ? -3.415 -8.668 6.631 1.00 92.19 109 ALA A C 1
ATOM 865 O O . ALA A 1 109 ? -3.703 -7.721 7.369 1.00 92.19 109 ALA A O 1
ATOM 866 N N . ILE A 1 110 ? -4.345 -9.433 6.051 1.00 93.31 110 ILE A N 1
ATOM 867 C CA . ILE A 1 110 ? -5.787 -9.241 6.245 1.00 93.31 110 ILE A CA 1
ATOM 868 C C . ILE A 1 110 ? -6.153 -9.459 7.715 1.00 93.31 110 ILE A C 1
ATOM 870 O O . ILE A 1 110 ? -6.730 -8.565 8.331 1.00 93.31 110 ILE A O 1
ATOM 874 N N . ALA A 1 111 ? -5.750 -10.582 8.312 1.00 92.56 111 ALA A N 1
ATOM 875 C CA . ALA A 1 111 ? -6.044 -10.897 9.707 1.00 92.56 111 ALA A CA 1
ATOM 876 C C . ALA A 1 111 ? -5.478 -9.839 10.668 1.00 92.56 111 ALA A C 1
ATOM 878 O O . ALA A 1 111 ? -6.164 -9.411 11.598 1.00 92.56 111 ALA A O 1
ATOM 879 N N . LYS A 1 112 ? -4.254 -9.349 10.430 1.00 92.25 112 LYS A N 1
ATOM 880 C CA . LYS A 1 112 ? -3.670 -8.238 11.198 1.00 92.25 112 LYS A CA 1
ATOM 881 C C . LYS A 1 112 ? -4.534 -6.979 11.106 1.00 92.25 112 LYS A C 1
ATOM 883 O O . LYS A 1 112 ? -4.810 -6.360 12.136 1.00 92.25 112 LYS A O 1
ATOM 888 N N . ALA A 1 113 ? -4.975 -6.599 9.907 1.00 93.62 113 ALA A N 1
ATOM 889 C CA . ALA A 1 113 ? -5.828 -5.429 9.705 1.00 93.62 113 ALA A CA 1
ATOM 890 C C . ALA A 1 113 ? -7.221 -5.600 10.342 1.00 93.62 113 ALA A C 1
ATOM 892 O O . ALA A 1 113 ? -7.726 -4.671 10.973 1.00 93.62 113 ALA A O 1
ATOM 893 N N . GLU A 1 114 ? -7.819 -6.789 10.264 1.00 93.88 114 GLU A N 1
ATOM 894 C CA . GLU A 1 114 ? -9.094 -7.106 10.917 1.00 93.88 114 GLU A CA 1
ATOM 895 C C . GLU A 1 114 ? -8.983 -7.055 12.444 1.00 93.88 114 GLU A C 1
ATOM 897 O O . GLU A 1 114 ? -9.831 -6.459 13.110 1.00 93.88 114 GLU A O 1
ATOM 902 N N . VAL A 1 115 ? -7.905 -7.594 13.020 1.00 94.25 115 VAL A N 1
ATOM 903 C CA . VAL A 1 115 ? -7.636 -7.482 14.460 1.00 94.25 115 VAL A CA 1
ATOM 904 C C . VAL A 1 115 ? -7.463 -6.017 14.855 1.00 94.25 115 VAL A C 1
ATOM 906 O O . VAL A 1 115 ? -8.084 -5.575 15.827 1.00 94.25 115 VAL A O 1
ATOM 909 N N . LYS A 1 116 ? -6.685 -5.234 14.090 1.00 93.81 116 LYS A N 1
ATOM 910 C CA . LYS A 1 116 ? -6.547 -3.779 14.293 1.00 93.81 116 LYS A CA 1
ATOM 911 C C . LYS A 1 116 ? -7.918 -3.095 14.256 1.00 93.81 116 LYS A C 1
ATOM 913 O O . LYS A 1 116 ? -8.190 -2.252 15.108 1.00 93.81 116 LYS A O 1
ATOM 918 N N . PHE A 1 117 ? -8.792 -3.480 13.327 1.00 95.06 117 PHE A N 1
ATOM 919 C CA . PHE A 1 117 ? -10.140 -2.929 13.195 1.00 95.06 117 PHE A CA 1
ATOM 920 C C . PHE A 1 117 ? -11.005 -3.257 14.414 1.00 95.06 117 PHE A C 1
ATOM 922 O O . PHE A 1 117 ? -11.490 -2.346 15.082 1.00 95.06 117 PHE A O 1
ATOM 929 N N . VAL A 1 118 ? -11.150 -4.540 14.756 1.00 93.19 118 VAL A N 1
ATOM 930 C CA . VAL A 1 118 ? -12.019 -5.018 15.846 1.00 93.19 118 VAL A CA 1
ATOM 931 C C . VAL A 1 118 ? -11.563 -4.500 17.210 1.00 93.19 118 VAL A C 1
ATOM 933 O O . VAL A 1 118 ? -12.395 -4.242 18.079 1.00 93.19 118 VAL A O 1
ATOM 936 N N . THR A 1 119 ? -10.261 -4.305 17.407 1.00 93.81 119 THR A N 1
ATOM 937 C CA . THR A 1 119 ? -9.696 -3.808 18.672 1.00 93.81 119 THR A CA 1
ATOM 938 C C . THR A 1 119 ? -9.535 -2.285 18.715 1.00 93.81 119 THR A C 1
ATOM 940 O O . THR A 1 119 ? -9.091 -1.747 19.732 1.00 93.81 119 THR A O 1
ATOM 943 N N . CYS A 1 120 ? -9.931 -1.562 17.660 1.00 94.94 120 CYS A N 1
ATOM 944 C CA . CYS A 1 120 ? -9.775 -0.113 17.581 1.00 94.94 120 CYS A CA 1
ATOM 945 C C . CYS A 1 120 ? -10.686 0.618 18.580 1.00 94.94 120 CYS A C 1
ATOM 947 O O . CYS A 1 120 ? -11.897 0.761 18.378 1.00 94.94 120 CYS A O 1
ATOM 949 N N . ARG A 1 121 ? -10.080 1.119 19.659 1.00 95.00 121 ARG A N 1
ATOM 950 C CA . ARG A 1 121 ? -10.732 1.932 20.693 1.00 95.00 121 ARG A CA 1
ATOM 951 C C . ARG A 1 121 ? -10.047 3.282 20.838 1.00 95.00 121 ARG A C 1
ATOM 953 O O . ARG A 1 121 ? -8.834 3.382 20.634 1.00 95.00 121 ARG A O 1
ATOM 960 N N . GLN A 1 122 ? -10.824 4.291 21.212 1.00 94.81 122 GLN A N 1
ATOM 961 C CA . GLN A 1 122 ? -10.341 5.623 21.533 1.00 94.81 122 GLN A CA 1
ATOM 962 C C . GLN A 1 122 ? -9.406 5.538 22.746 1.00 94.81 122 GLN A C 1
ATOM 964 O O . GLN A 1 122 ? -9.764 4.998 23.791 1.00 94.81 122 GLN A O 1
ATOM 969 N N . GLY A 1 123 ? -8.190 6.065 22.625 1.00 92.19 123 GLY A N 1
ATOM 970 C CA . GLY A 1 123 ? -7.288 6.185 23.772 1.00 92.19 123 GLY A CA 1
ATOM 971 C C . GLY A 1 123 ? -7.812 7.189 24.807 1.00 92.19 123 GLY A C 1
ATOM 972 O O . GLY A 1 123 ? -8.481 8.157 24.453 1.00 92.19 123 GLY A O 1
ATOM 973 N N . ASN A 1 124 ? -7.467 7.016 26.086 1.00 89.75 124 ASN A N 1
ATOM 974 C CA . ASN A 1 124 ? -7.939 7.902 27.167 1.00 89.75 124 ASN A CA 1
ATOM 975 C C . ASN A 1 124 ? -7.592 9.388 26.946 1.00 89.75 124 ASN A C 1
ATOM 977 O O . ASN A 1 124 ? -8.347 10.265 27.352 1.00 89.75 124 ASN A O 1
ATOM 981 N N . SER A 1 125 ? -6.465 9.670 26.290 1.00 90.69 125 SER A N 1
ATOM 982 C CA . SER A 1 125 ? -6.001 11.019 25.934 1.00 90.69 125 SER A CA 1
ATOM 983 C C . SER A 1 125 ? -6.144 11.340 24.438 1.00 90.69 125 SER A C 1
ATOM 985 O O . SER A 1 125 ? -5.675 12.379 23.972 1.00 90.69 125 SER A O 1
ATOM 987 N N . GLU A 1 126 ? -6.767 10.453 23.657 1.00 91.44 126 GLU A N 1
ATOM 988 C CA . GLU A 1 126 ? -6.947 10.625 22.217 1.00 91.44 126 GLU A CA 1
ATOM 989 C C . GLU A 1 126 ? -8.211 11.447 21.938 1.00 91.44 126 GLU A C 1
ATOM 991 O O . GLU A 1 126 ? -9.315 11.093 22.359 1.00 91.44 126 GLU A O 1
ATOM 996 N N . CYS A 1 127 ? -8.075 12.545 21.193 1.00 90.69 127 CYS A N 1
ATOM 997 C CA . CYS A 1 127 ? -9.242 13.301 20.750 1.00 90.69 127 CYS A CA 1
ATOM 998 C C . CYS A 1 127 ? -10.042 12.523 19.692 1.00 90.69 127 CYS A C 1
ATOM 1000 O O . CYS A 1 127 ? -9.486 11.727 18.931 1.00 90.69 127 CYS A O 1
ATOM 1002 N N . LEU A 1 128 ? -11.345 12.806 19.602 1.00 89.19 128 LEU A N 1
ATOM 1003 C CA . LEU A 1 128 ? -12.263 12.119 18.687 1.00 89.19 128 LEU A CA 1
ATOM 1004 C C . LEU A 1 128 ? -11.759 12.106 17.237 1.00 89.19 128 LEU A C 1
ATOM 1006 O O . LEU A 1 128 ? -11.757 11.061 16.598 1.00 89.19 128 LEU A O 1
ATOM 1010 N N . ALA A 1 129 ? -11.272 13.244 16.735 1.00 90.06 129 ALA A N 1
ATOM 1011 C CA . ALA A 1 129 ? -10.785 13.355 15.361 1.00 90.06 129 ALA A CA 1
ATOM 1012 C C . ALA A 1 129 ? -9.598 12.419 15.068 1.00 90.06 129 ALA A C 1
ATOM 1014 O O . ALA A 1 129 ? -9.515 11.849 13.983 1.00 90.06 129 ALA A O 1
ATOM 1015 N N . ARG A 1 130 ? -8.683 12.227 16.032 1.00 92.06 130 ARG A N 1
ATOM 1016 C CA . ARG A 1 130 ? -7.552 11.296 15.873 1.00 92.06 130 ARG A CA 1
ATOM 1017 C C . ARG A 1 130 ? -8.017 9.844 15.886 1.00 92.06 130 ARG A C 1
ATOM 1019 O O . ARG A 1 130 ? -7.556 9.073 15.049 1.00 92.06 130 ARG A O 1
ATOM 1026 N N . TYR A 1 131 ? -8.958 9.514 16.769 1.00 93.81 131 TYR A N 1
ATOM 1027 C CA . TYR A 1 131 ? -9.559 8.185 16.822 1.00 93.81 131 TYR A CA 1
ATOM 1028 C C . TYR A 1 131 ? -10.280 7.833 15.512 1.00 93.81 131 TYR A C 1
ATOM 1030 O O . TYR A 1 131 ? -9.982 6.800 14.914 1.00 93.81 131 TYR A O 1
ATOM 1038 N N . VAL A 1 132 ? -11.152 8.721 15.021 1.00 91.69 132 VAL A N 1
ATOM 1039 C CA . VAL A 1 132 ? -11.878 8.538 13.752 1.00 91.69 132 VAL A CA 1
ATOM 1040 C C . VAL A 1 132 ? -10.901 8.365 12.594 1.00 91.69 132 VAL A C 1
ATOM 1042 O O . VAL A 1 132 ? -10.994 7.378 11.874 1.00 91.69 132 VAL A O 1
ATOM 1045 N N . LYS A 1 133 ? -9.887 9.231 12.483 1.00 92.62 133 LYS A N 1
ATOM 1046 C CA . LYS A 1 133 ? -8.869 9.125 11.427 1.00 92.62 133 LYS A CA 1
ATOM 1047 C C . LYS A 1 133 ? -8.115 7.791 11.464 1.00 92.62 133 LYS A C 1
ATOM 1049 O O . LYS A 1 133 ? -7.762 7.242 10.422 1.00 92.62 133 LYS A O 1
ATOM 1054 N N . ARG A 1 134 ? -7.842 7.259 12.659 1.00 93.81 134 ARG A N 1
ATOM 1055 C CA . ARG A 1 134 ? -7.189 5.954 12.824 1.00 93.81 134 ARG A CA 1
ATOM 1056 C C . ARG A 1 134 ? -8.108 4.813 12.393 1.00 93.81 134 ARG A C 1
ATOM 1058 O O . ARG A 1 134 ? -7.648 3.919 11.689 1.00 93.81 134 ARG A O 1
ATOM 1065 N N . LEU A 1 135 ? -9.389 4.865 12.756 1.00 93.88 135 LEU A N 1
ATOM 1066 C CA . LEU A 1 135 ? -10.391 3.901 12.299 1.00 93.88 135 LEU A CA 1
ATOM 1067 C C . LEU A 1 135 ? -10.551 3.943 10.770 1.00 93.88 135 LEU A C 1
ATOM 1069 O O . LEU A 1 135 ? -10.481 2.902 10.125 1.00 93.88 135 LEU A O 1
ATOM 1073 N N . GLU A 1 136 ? -10.669 5.135 10.183 1.00 92.94 136 GLU A N 1
ATOM 1074 C CA . GLU A 1 136 ? -10.730 5.345 8.731 1.00 92.94 136 GLU A CA 1
ATOM 1075 C C . GLU A 1 136 ? -9.500 4.782 8.018 1.00 92.94 136 GLU A C 1
ATOM 1077 O O . GLU A 1 136 ? -9.638 4.138 6.980 1.00 92.94 136 GLU A O 1
ATOM 1082 N N . SER A 1 137 ? -8.301 4.975 8.577 1.00 92.25 137 SER A N 1
ATOM 1083 C CA . SER A 1 137 ? -7.061 4.438 8.008 1.00 92.25 137 SER A CA 1
ATOM 1084 C C . SER A 1 137 ? -7.070 2.910 7.945 1.00 92.25 137 SER A C 1
ATOM 1086 O O . SER A 1 137 ? -6.661 2.349 6.933 1.00 92.25 137 SER A O 1
ATOM 1088 N N . ILE A 1 138 ? -7.560 2.237 8.992 1.00 93.75 138 ILE A N 1
ATOM 1089 C CA . ILE A 1 138 ? -7.650 0.768 9.032 1.00 93.75 138 ILE A CA 1
ATOM 1090 C C . ILE A 1 138 ? -8.680 0.264 8.013 1.00 93.75 138 ILE A C 1
ATOM 1092 O O . ILE A 1 138 ? -8.435 -0.691 7.284 1.00 93.75 138 ILE A O 1
ATOM 1096 N N . VAL A 1 139 ? -9.834 0.928 7.924 1.00 93.50 139 VAL A N 1
ATOM 1097 C CA . VAL A 1 139 ? -10.894 0.584 6.960 1.00 93.50 139 VAL A CA 1
ATOM 1098 C C . VAL A 1 139 ? -10.417 0.786 5.528 1.00 93.50 139 VAL A C 1
ATOM 1100 O O . VAL A 1 139 ? -10.691 -0.026 4.651 1.00 93.50 139 VAL A O 1
ATOM 1103 N N . THR A 1 140 ? -9.668 1.859 5.301 1.00 91.81 140 THR A N 1
ATOM 1104 C CA . THR A 1 140 ? -9.047 2.171 4.017 1.00 91.81 140 THR A CA 1
ATOM 1105 C C . THR A 1 140 ? -8.033 1.095 3.617 1.00 91.81 140 THR A C 1
ATOM 1107 O O . THR A 1 140 ? -8.011 0.669 2.465 1.00 91.81 140 THR A O 1
ATOM 1110 N N . GLU A 1 141 ? -7.228 0.611 4.563 1.00 92.44 141 GLU A N 1
ATOM 1111 C CA . GLU A 1 141 ? -6.294 -0.497 4.346 1.00 92.44 141 GLU A CA 1
ATOM 1112 C C . GLU A 1 141 ? -7.012 -1.809 3.993 1.00 92.44 141 GLU A C 1
ATOM 1114 O O . GLU A 1 141 ? -6.658 -2.446 2.998 1.00 92.44 141 GLU A O 1
ATOM 1119 N N . LEU A 1 142 ? -8.061 -2.174 4.738 1.00 93.38 142 LEU A N 1
ATOM 1120 C CA . LEU A 1 142 ? -8.922 -3.322 4.424 1.00 93.38 142 LEU A CA 1
ATOM 1121 C C . LEU A 1 142 ? -9.529 -3.196 3.020 1.00 93.38 142 LEU A C 1
ATOM 1123 O O . LEU A 1 142 ? -9.463 -4.135 2.225 1.00 93.38 142 LEU A O 1
ATOM 1127 N N . HIS A 1 143 ? -10.037 -2.011 2.679 1.00 92.69 143 HIS A N 1
ATOM 1128 C CA . HIS A 1 143 ? -10.604 -1.731 1.365 1.00 92.69 143 HIS A CA 1
ATOM 1129 C C . HIS A 1 143 ? -9.584 -1.921 0.237 1.00 92.69 143 HIS A C 1
ATOM 1131 O O . HIS A 1 143 ? -9.917 -2.505 -0.794 1.00 92.69 143 HIS A O 1
ATOM 1137 N N . PHE A 1 144 ? -8.335 -1.483 0.417 1.00 90.31 144 PHE A N 1
ATOM 1138 C CA . PHE A 1 144 ? -7.298 -1.678 -0.600 1.00 90.31 144 PHE A CA 1
ATOM 1139 C C . PHE A 1 144 ? -6.919 -3.138 -0.819 1.00 90.31 144 PHE A C 1
ATOM 1141 O O . PHE A 1 144 ? -6.545 -3.487 -1.936 1.00 90.31 144 PHE A O 1
ATOM 1148 N N . MET A 1 145 ? -7.071 -3.987 0.196 1.00 93.38 145 MET A N 1
ATOM 1149 C CA . MET A 1 145 ? -6.933 -5.440 0.061 1.00 93.38 145 MET A CA 1
ATOM 1150 C C . MET A 1 145 ? -8.198 -6.116 -0.501 1.00 93.38 145 MET A C 1
ATOM 1152 O O . MET A 1 145 ? -8.238 -7.334 -0.637 1.00 93.38 145 MET A O 1
ATOM 1156 N N . GLY A 1 146 ? -9.235 -5.347 -0.853 1.00 90.25 146 GLY A N 1
ATOM 1157 C CA . GLY A 1 146 ? -10.492 -5.858 -1.402 1.00 90.25 146 GLY A CA 1
ATOM 1158 C C . GLY A 1 146 ? -11.513 -6.294 -0.349 1.00 90.25 146 GLY A C 1
ATOM 1159 O O . GLY A 1 146 ? -12.545 -6.864 -0.704 1.00 90.25 146 GLY A O 1
ATOM 1160 N N . ILE A 1 147 ? -11.270 -6.012 0.933 1.00 91.75 147 ILE A N 1
ATOM 1161 C CA . ILE A 1 147 ? -12.188 -6.342 2.024 1.00 91.75 147 ILE A CA 1
ATOM 1162 C C . ILE A 1 147 ? -13.203 -5.211 2.186 1.00 91.75 147 ILE A C 1
ATOM 1164 O O . ILE A 1 147 ? -12.861 -4.067 2.494 1.00 91.75 147 ILE A O 1
ATOM 1168 N N . ARG A 1 148 ? -14.481 -5.521 1.955 1.00 87.56 148 ARG A N 1
ATOM 1169 C CA . ARG A 1 148 ? -15.572 -4.552 2.092 1.00 87.56 148 ARG A CA 1
ATOM 1170 C C . ARG A 1 148 ? -16.022 -4.470 3.548 1.00 87.56 148 ARG A C 1
ATOM 1172 O O . ARG A 1 148 ? -16.537 -5.443 4.089 1.00 87.56 148 ARG A O 1
ATOM 1179 N N . THR A 1 149 ? -15.924 -3.283 4.136 1.00 86.81 149 THR A N 1
ATOM 1180 C CA . THR A 1 149 ? -16.497 -2.994 5.456 1.00 86.81 149 THR A CA 1
ATOM 1181 C C . THR A 1 149 ? -17.794 -2.214 5.285 1.00 86.81 149 THR A C 1
ATOM 1183 O O . THR A 1 149 ? -17.783 -1.083 4.803 1.00 86.81 149 THR A O 1
ATOM 1186 N N . TYR A 1 150 ? -18.923 -2.825 5.644 1.00 85.44 150 TYR A N 1
ATOM 1187 C CA . TYR A 1 150 ? -20.239 -2.195 5.524 1.00 85.44 150 TYR A CA 1
ATOM 1188 C C . TYR A 1 150 ? -20.420 -1.049 6.523 1.00 85.44 150 TYR A C 1
ATOM 1190 O O . TYR A 1 150 ? -19.893 -1.094 7.636 1.00 85.44 150 TYR A O 1
ATOM 1198 N N . GLU A 1 151 ? -21.221 -0.049 6.152 1.00 82.75 151 GLU A N 1
ATOM 1199 C CA . GLU A 1 151 ? -21.445 1.150 6.965 1.00 82.75 151 GLU A CA 1
ATOM 1200 C C . GLU A 1 151 ? -21.971 0.821 8.368 1.00 82.75 151 GLU A C 1
ATOM 1202 O O . GLU A 1 151 ? -21.494 1.388 9.350 1.00 82.75 151 GLU A O 1
ATOM 1207 N N . TYR A 1 152 ? -22.882 -0.149 8.498 1.00 82.06 152 TYR A N 1
ATOM 1208 C CA . TYR A 1 152 ? -23.391 -0.569 9.807 1.00 82.06 152 TYR A CA 1
ATOM 1209 C C . TYR A 1 152 ? -22.283 -1.144 10.712 1.00 82.06 152 TYR A C 1
ATOM 1211 O O . TYR A 1 152 ? -22.264 -0.868 11.912 1.00 82.06 152 TYR A O 1
ATOM 1219 N N . ILE A 1 153 ? -21.315 -1.884 10.149 1.00 86.62 153 ILE A N 1
ATOM 1220 C CA . ILE A 1 153 ? -20.156 -2.411 10.891 1.00 86.62 153 ILE A CA 1
ATOM 1221 C C . ILE A 1 153 ? -19.266 -1.252 11.341 1.00 86.62 153 ILE A C 1
ATOM 1223 O O . ILE A 1 153 ? -18.804 -1.239 12.481 1.00 86.62 153 ILE A O 1
ATOM 1227 N N . LEU A 1 154 ? -19.052 -0.257 10.475 1.00 87.06 154 LEU A N 1
ATOM 1228 C CA . LEU A 1 154 ? -18.272 0.940 10.796 1.00 87.06 154 LEU A CA 1
ATOM 1229 C C . LEU A 1 154 ? -18.910 1.745 11.928 1.00 87.06 154 LEU A C 1
ATOM 1231 O O . LEU A 1 154 ? -18.231 2.070 12.902 1.00 87.06 154 LEU A O 1
ATOM 1235 N N . LYS A 1 155 ? -20.216 2.017 11.834 1.00 85.06 155 LYS A N 1
ATOM 1236 C CA . LYS A 1 155 ? -20.972 2.733 12.870 1.00 85.06 155 LYS A CA 1
ATOM 1237 C C . LYS A 1 155 ? -20.963 1.967 14.190 1.00 85.06 155 LYS A C 1
ATOM 1239 O O . LYS A 1 155 ? -20.705 2.562 15.236 1.00 85.06 155 LYS A O 1
ATOM 1244 N N . ARG A 1 156 ? -21.147 0.642 14.153 1.00 87.25 156 ARG A N 1
ATOM 1245 C CA . ARG A 1 156 ? -21.051 -0.200 15.351 1.00 87.25 156 ARG A CA 1
ATOM 1246 C C . ARG A 1 156 ? -19.649 -0.174 15.956 1.00 87.25 156 ARG A C 1
ATOM 1248 O O . ARG A 1 156 ? -19.510 -0.028 17.168 1.00 87.25 156 ARG A O 1
ATOM 1255 N N . ARG A 1 157 ? -18.603 -0.244 15.130 1.00 91.25 157 ARG A N 1
ATOM 1256 C CA . ARG A 1 157 ? -17.212 -0.184 15.594 1.00 91.25 157 ARG A CA 1
ATOM 1257 C C . ARG A 1 157 ? -16.868 1.172 16.209 1.00 91.25 157 ARG A C 1
ATOM 1259 O O . ARG A 1 157 ? -16.182 1.203 17.232 1.00 91.25 157 ARG A O 1
ATOM 1266 N N . LEU A 1 158 ? -17.368 2.261 15.622 1.00 90.38 158 LEU A N 1
ATOM 1267 C CA . LEU A 1 158 ? -17.272 3.607 16.182 1.00 90.38 158 LEU A CA 1
ATOM 1268 C C . LEU A 1 158 ? -17.954 3.657 17.555 1.00 90.38 158 LEU A C 1
ATOM 1270 O O . LEU A 1 158 ? -17.314 4.043 18.527 1.00 90.38 158 LEU A O 1
ATOM 1274 N N . TYR A 1 159 ? -19.205 3.197 17.658 1.00 89.44 159 TYR A N 1
ATOM 1275 C CA . TYR A 1 159 ? -19.940 3.131 18.925 1.00 89.44 159 TYR A CA 1
ATOM 1276 C C . TYR A 1 159 ? -19.163 2.357 20.000 1.00 89.44 159 TYR A C 1
ATOM 1278 O O . TYR A 1 159 ? -18.855 2.903 21.057 1.00 89.44 159 TYR A O 1
ATOM 1286 N N . ASP A 1 160 ? -18.774 1.112 19.716 1.00 90.19 160 ASP A N 1
ATOM 1287 C CA . ASP A 1 160 ? -18.122 0.230 20.689 1.00 90.19 160 ASP A CA 1
ATOM 1288 C C . ASP A 1 160 ? -16.716 0.719 21.095 1.00 90.19 160 ASP A C 1
ATOM 1290 O O . ASP A 1 160 ? -16.133 0.210 22.054 1.00 90.19 160 ASP A O 1
ATOM 1294 N N . GLY A 1 161 ? -16.096 1.610 20.311 1.00 91.31 161 GLY A N 1
ATOM 1295 C CA . GLY A 1 161 ? -14.737 2.099 20.550 1.00 91.31 161 GLY A CA 1
ATOM 1296 C C . GLY A 1 161 ? -14.656 3.493 21.170 1.00 91.31 161 GLY A C 1
ATOM 1297 O O . GLY A 1 161 ? -13.568 3.884 21.586 1.00 91.31 161 GLY A O 1
ATOM 1298 N N . LEU A 1 162 ? -15.764 4.231 21.259 1.00 93.06 162 LEU A N 1
ATOM 1299 C CA . LEU A 1 162 ? -15.821 5.550 21.891 1.00 93.06 162 LEU A CA 1
ATOM 1300 C C . LEU A 1 162 ? -15.771 5.453 23.420 1.00 93.06 162 LEU A C 1
ATOM 1302 O O . LEU A 1 162 ? -16.513 4.688 24.033 1.00 93.06 162 LEU A O 1
ATOM 1306 N N . ASN A 1 163 ? -14.982 6.321 24.055 1.00 89.19 163 ASN A N 1
ATOM 1307 C CA . ASN A 1 163 ? -14.933 6.382 25.521 1.00 89.19 163 ASN A CA 1
ATOM 1308 C C . ASN A 1 163 ? -16.120 7.157 26.116 1.00 89.19 163 ASN A C 1
ATOM 1310 O O . ASN A 1 163 ? -16.598 6.833 27.199 1.00 89.19 163 ASN A O 1
ATOM 1314 N N . SER A 1 164 ? -16.623 8.172 25.408 1.00 86.38 164 SER A N 1
ATOM 1315 C CA . SER A 1 164 ? -17.689 9.050 25.904 1.00 86.38 164 SER A CA 1
ATOM 1316 C C . SER A 1 164 ? -19.069 8.396 25.795 1.00 86.38 164 SER A C 1
ATOM 1318 O O . SER A 1 164 ? -19.530 8.136 24.685 1.00 86.38 164 SER A O 1
ATOM 1320 N N . ASP A 1 165 ? -19.746 8.196 26.932 1.00 84.31 165 ASP A N 1
ATOM 1321 C CA . ASP A 1 165 ? -21.142 7.725 26.979 1.00 84.31 165 ASP A CA 1
ATOM 1322 C C . ASP A 1 165 ? -22.080 8.656 26.194 1.00 84.31 165 ASP A C 1
ATOM 1324 O O . ASP A 1 165 ? -22.862 8.200 25.368 1.00 84.31 165 ASP A O 1
ATOM 1328 N N . TYR A 1 166 ? -21.918 9.974 26.347 1.00 84.25 166 TYR A N 1
ATOM 1329 C CA . TYR A 1 166 ? -22.706 10.972 25.613 1.00 84.25 166 TYR A CA 1
ATOM 1330 C C . TYR A 1 166 ? -22.577 10.845 24.086 1.00 84.25 166 TYR A C 1
ATOM 1332 O O . TYR A 1 166 ? -23.560 10.966 23.354 1.00 84.25 166 TYR A O 1
ATOM 1340 N N . LEU A 1 167 ? -21.360 10.619 23.577 1.00 82.88 167 LEU A N 1
ATOM 1341 C CA . LEU A 1 167 ? -21.157 10.424 22.138 1.00 82.88 167 LEU A CA 1
ATOM 1342 C C . LEU A 1 167 ? -21.694 9.069 21.675 1.00 82.88 167 LEU A C 1
ATOM 13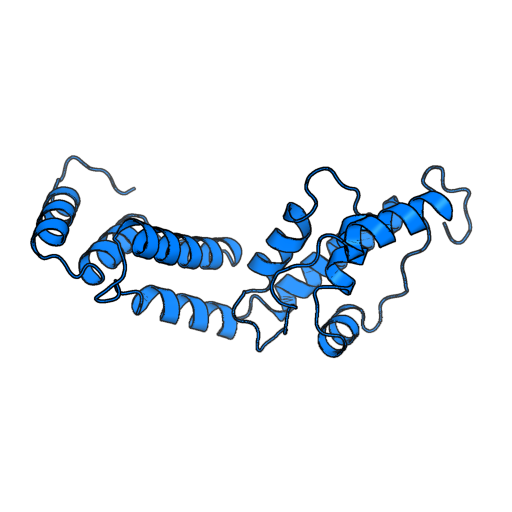44 O O . LEU A 1 167 ? -22.256 8.992 20.585 1.00 82.88 167 LEU A O 1
ATOM 1348 N N . ARG A 1 168 ? -21.568 8.029 22.505 1.00 85.25 168 ARG A N 1
ATOM 1349 C CA . ARG A 1 168 ? -22.166 6.717 22.243 1.00 85.25 168 ARG A CA 1
ATOM 1350 C C . ARG A 1 168 ? -23.681 6.816 22.102 1.00 85.25 168 ARG A C 1
ATOM 1352 O O . ARG A 1 168 ? -24.201 6.349 21.099 1.00 85.25 168 ARG A O 1
ATOM 1359 N N . GLU A 1 169 ? -24.370 7.510 23.005 1.00 81.94 169 GLU A N 1
ATOM 1360 C CA . GLU A 1 169 ? -25.822 7.729 22.915 1.00 81.94 169 GLU A CA 1
ATOM 1361 C C . GLU A 1 169 ? -26.246 8.448 21.627 1.00 81.94 169 GLU A C 1
ATOM 1363 O O . GLU A 1 169 ? -27.287 8.134 21.054 1.00 81.94 169 GLU A O 1
ATOM 1368 N N . LYS A 1 170 ? -25.452 9.412 21.141 1.00 80.12 170 LYS A N 1
ATOM 1369 C CA . LYS A 1 170 ? -25.731 10.063 19.852 1.00 80.12 170 LYS A CA 1
ATOM 1370 C C . LYS A 1 170 ? -25.598 9.100 18.678 1.00 80.12 170 LYS A C 1
ATOM 1372 O O . LYS A 1 170 ? -26.459 9.102 17.807 1.00 80.12 170 LYS A O 1
ATOM 1377 N N . VAL A 1 171 ? -24.543 8.287 18.662 1.00 79.00 171 VAL A N 1
ATOM 1378 C CA . VAL A 1 171 ? -24.340 7.277 17.613 1.00 79.00 171 VAL A CA 1
ATOM 1379 C C . VAL A 1 171 ? -25.430 6.203 17.671 1.00 79.00 171 VAL A C 1
ATOM 1381 O O . VAL A 1 171 ? -25.901 5.771 16.629 1.00 79.00 171 VAL A O 1
ATOM 1384 N N . ASP A 1 172 ? -25.867 5.806 18.866 1.00 76.19 172 ASP A N 1
ATOM 1385 C CA . ASP A 1 172 ? -26.920 4.803 19.062 1.00 76.19 172 ASP A CA 1
ATOM 1386 C C . ASP A 1 172 ? -28.289 5.274 18.552 1.00 76.19 172 ASP A C 1
ATOM 1388 O O . ASP A 1 172 ? -29.003 4.518 17.894 1.00 76.19 172 ASP A O 1
ATOM 1392 N N . LYS A 1 173 ? -28.627 6.554 18.767 1.00 75.06 173 LYS A N 1
ATOM 1393 C CA . LYS A 1 173 ? -29.828 7.174 18.183 1.00 75.06 173 LYS A CA 1
ATOM 1394 C C . LYS A 1 173 ? -29.801 7.141 16.658 1.00 75.06 173 LYS A C 1
ATOM 1396 O O . LYS A 1 173 ? -30.790 6.757 16.051 1.00 75.06 173 LYS A O 1
ATOM 1401 N N . GLU A 1 174 ? -28.663 7.486 16.064 1.00 68.06 174 GLU A N 1
ATOM 1402 C CA . GLU A 1 174 ? -28.453 7.441 14.612 1.00 68.06 174 GLU A CA 1
ATOM 1403 C C . GLU A 1 174 ? -28.386 6.016 14.052 1.00 68.06 174 GLU A C 1
ATOM 1405 O O . GLU A 1 174 ? -28.576 5.849 12.856 1.00 68.06 174 GLU A O 1
ATOM 1410 N N . LEU A 1 175 ? -28.073 5.000 14.867 1.00 64.31 175 LEU A N 1
ATOM 1411 C CA . LEU A 1 175 ? -28.099 3.571 14.507 1.00 64.31 175 LEU A CA 1
ATOM 1412 C C . LEU A 1 175 ? -29.500 2.959 14.609 1.00 64.31 175 LEU A C 1
ATOM 1414 O O . LEU A 1 175 ? -29.801 1.981 13.931 1.00 64.31 175 LEU A O 1
ATOM 1418 N N . SER A 1 176 ? -30.322 3.503 15.503 1.00 65.31 176 SER A N 1
ATOM 1419 C CA . SER A 1 176 ? -31.676 3.028 15.780 1.00 65.31 176 SER A CA 1
ATOM 1420 C C . SER A 1 176 ? -32.739 3.748 14.947 1.00 65.31 176 SER A C 1
ATOM 1422 O O . SER A 1 176 ? -33.914 3.401 15.062 1.00 65.31 176 SER A O 1
ATOM 1424 N N . ASP A 1 177 ? -32.363 4.752 14.144 1.00 67.00 177 ASP A N 1
ATOM 1425 C CA . ASP A 1 177 ? -33.291 5.495 13.291 1.00 67.00 177 ASP A CA 1
ATOM 1426 C C . ASP A 1 177 ? -33.673 4.661 12.052 1.00 67.00 177 ASP A C 1
ATOM 1428 O O . ASP A 1 177 ? -32.841 4.448 11.168 1.00 67.00 177 ASP A O 1
ATOM 1432 N N . PRO A 1 178 ? -34.935 4.208 11.937 1.00 59.31 178 PRO A N 1
ATOM 1433 C CA . PRO A 1 178 ? -35.391 3.402 10.808 1.00 59.31 178 PRO A CA 1
ATOM 1434 C C . PRO A 1 178 ? -35.466 4.178 9.481 1.00 59.31 178 PRO A C 1
ATOM 1436 O O . PRO A 1 178 ? -35.690 3.562 8.441 1.00 59.31 178 PRO A O 1
ATOM 1439 N N . ASN A 1 179 ? -35.308 5.507 9.487 1.00 61.72 179 ASN A N 1
ATOM 1440 C CA . ASN A 1 179 ? -35.282 6.332 8.273 1.00 61.72 179 ASN A CA 1
ATOM 1441 C C . ASN A 1 179 ? -33.878 6.477 7.676 1.00 61.72 179 ASN A C 1
ATOM 1443 O O . ASN A 1 179 ? -33.732 6.971 6.556 1.00 61.72 179 ASN A O 1
ATOM 1447 N N . VAL A 1 180 ? -32.842 6.069 8.408 1.00 56.72 180 VAL A N 1
ATOM 1448 C CA . VAL A 1 180 ? -31.473 6.034 7.905 1.00 56.72 180 VAL A CA 1
ATOM 1449 C C . VAL A 1 180 ? -31.280 4.681 7.221 1.00 56.72 180 VAL A C 1
ATOM 1451 O O . VAL A 1 180 ? -31.242 3.643 7.872 1.00 56.72 180 VAL A O 1
ATOM 1454 N N . SER A 1 181 ? -31.204 4.674 5.887 1.00 44.25 181 SER A N 1
ATOM 1455 C CA . SER A 1 181 ? -30.864 3.460 5.132 1.00 44.25 181 SER A CA 1
ATOM 1456 C C . SER A 1 181 ? -29.357 3.201 5.208 1.00 44.25 181 SER A C 1
ATOM 1458 O O . SER A 1 181 ? -28.570 4.130 5.028 1.00 44.25 181 SER A O 1
ATOM 1460 N N . TYR A 1 182 ? -28.965 1.949 5.459 1.00 50.75 182 TYR A N 1
ATOM 1461 C CA . TYR A 1 182 ? -27.561 1.500 5.516 1.00 50.75 182 TYR A CA 1
ATOM 1462 C C . TYR A 1 182 ? -27.223 0.491 4.402 1.00 50.75 182 TYR A C 1
ATOM 1464 O O . TYR A 1 182 ? -26.247 -0.258 4.532 1.00 50.75 182 TYR A O 1
ATOM 1472 N N . GLU A 1 183 ? -28.061 0.435 3.358 1.00 41.38 183 GLU A N 1
ATOM 1473 C CA . GLU A 1 183 ? -27.858 -0.361 2.133 1.00 41.38 183 GLU A CA 1
ATOM 1474 C C . GLU A 1 183 ? -26.937 0.333 1.119 1.00 41.38 183 GLU A C 1
ATOM 1476 O O . GLU A 1 183 ? -27.131 1.543 0.860 1.00 41.38 183 GLU A O 1
#

Sequence (183 aa):
CKSKPCKSKISMKDYDVASNIATKSSSTSKFLGEDDDRSGSTFVREILSALEGHDAVTKYLWAKQNMEKSIWAKLIKGTEPPTRCYVDYEKHLDRLCSTIRKLYDNDDAIAKAEVKFVTCRQGNSECLARYVKRLESIVTELHFMGIRTYEYILKRRLYDGLNSDYLREKVDKELSDPNVSYE

Organism: Perkinsus marinus (strain ATCC 50983 / TXsc) (NCBI:txid423536)